Protein AF-A0A1H9DL88-F1 (afdb_monomer_lite)

Radius of gyration: 15.46 Å; chains: 1; bounding box: 32×17×44 Å

Foldseek 3Di:
DQDVVLLVVLVVLQVVLVVVLVVLPLPPDDDDPVVNVVSVVVNVVSVVSNVVSVVSVVVSVVVVD

pLDDT: mean 77.74, std 12.04, range [51.38, 91.12]

Sequence (65 aa):
MINYKYIGIAILLIVFGAFRLTKNKYYKRKEKDMLWAAESNVFWSYVVLIFFGILIIFYELKKFF

Organism: NCBI:txid1299341

Secondary structure (DSSP, 8-state):
---HHHHHHHHHHHHHHHHHHHH--TTS--S-HHHHHHHHHHHHHHHHHHHHHHHHHHHHHHTT-

Structure (mmCIF, N/CA/C/O backbone):
data_AF-A0A1H9DL88-F1
#
_entry.id   AF-A0A1H9DL88-F1
#
loop_
_atom_site.group_PDB
_atom_site.id
_atom_site.type_symbol
_atom_site.label_atom_id
_atom_site.label_alt_id
_atom_site.label_comp_id
_atom_site.label_asym_id
_atom_site.label_entity_id
_atom_site.label_seq_id
_atom_site.pdbx_PDB_ins_code
_atom_site.Cartn_x
_atom_site.Cartn_y
_atom_site.Cartn_z
_atom_site.occupancy
_atom_site.B_iso_or_equiv
_atom_site.auth_seq_id
_atom_site.auth_comp_id
_atom_site.auth_asym_id
_atom_site.auth_atom_id
_atom_site.pdbx_PDB_model_num
ATOM 1 N N . MET A 1 1 ? -16.655 0.007 17.634 1.00 66.19 1 MET A N 1
ATOM 2 C CA . MET A 1 1 ? -15.613 -0.878 18.204 1.00 66.19 1 MET A CA 1
ATOM 3 C C . MET A 1 1 ? -14.587 -1.146 17.115 1.00 66.19 1 MET A C 1
ATOM 5 O O . MET A 1 1 ? -14.974 -1.635 16.058 1.00 66.19 1 MET A O 1
ATOM 9 N N . ILE A 1 2 ? -13.335 -0.732 17.322 1.00 74.31 2 ILE A N 1
ATOM 10 C CA . ILE A 1 2 ? -12.270 -0.855 16.316 1.00 74.31 2 ILE A CA 1
ATOM 11 C C . ILE A 1 2 ? -11.950 -2.330 16.112 1.00 74.31 2 ILE A C 1
ATOM 13 O O . ILE A 1 2 ? -11.753 -3.066 17.082 1.00 74.31 2 ILE A O 1
ATOM 17 N N . ASN A 1 3 ? -11.880 -2.763 14.858 1.00 79.88 3 ASN A N 1
ATOM 18 C CA . ASN A 1 3 ? -11.503 -4.131 14.555 1.00 79.88 3 ASN A CA 1
ATOM 19 C C . ASN A 1 3 ? -10.028 -4.173 14.145 1.00 79.88 3 ASN A C 1
ATOM 21 O O . ASN A 1 3 ? -9.666 -4.061 12.973 1.00 79.88 3 ASN A O 1
ATOM 25 N N . TYR A 1 4 ? -9.166 -4.344 15.150 1.00 80.38 4 TYR A N 1
ATOM 26 C CA . TYR A 1 4 ? -7.705 -4.328 15.013 1.00 80.38 4 TYR A CA 1
ATOM 27 C C . TYR A 1 4 ? -7.168 -5.324 13.972 1.00 80.38 4 TYR A C 1
ATOM 29 O O . TYR A 1 4 ? -6.104 -5.094 13.399 1.00 80.38 4 TYR A O 1
ATOM 37 N N . LYS A 1 5 ? -7.920 -6.391 13.666 1.00 83.69 5 LYS A N 1
ATOM 38 C CA . LYS A 1 5 ? -7.586 -7.341 12.595 1.00 83.69 5 LYS A CA 1
ATOM 39 C C . LYS A 1 5 ? -7.524 -6.656 11.224 1.00 83.69 5 LYS A C 1
ATOM 41 O O . LYS A 1 5 ? -6.584 -6.900 10.474 1.00 83.69 5 LYS A O 1
ATOM 46 N N . TYR A 1 6 ? -8.470 -5.766 10.912 1.00 83.50 6 TYR A N 1
ATOM 47 C CA . TYR A 1 6 ? -8.499 -5.059 9.625 1.00 83.50 6 TYR A CA 1
ATOM 48 C C . TYR A 1 6 ? -7.421 -3.981 9.524 1.00 83.50 6 TYR A C 1
ATOM 50 O O . TYR A 1 6 ? -6.828 -3.822 8.461 1.00 83.50 6 TYR A O 1
ATOM 58 N N . ILE A 1 7 ? -7.098 -3.309 10.632 1.00 83.62 7 ILE A N 1
ATOM 59 C CA . ILE A 1 7 ? -5.976 -2.360 10.687 1.00 83.62 7 ILE A CA 1
ATOM 60 C C . ILE A 1 7 ? -4.647 -3.090 10.444 1.00 83.62 7 ILE A C 1
ATOM 62 O O . ILE A 1 7 ? -3.835 -2.632 9.644 1.00 83.62 7 ILE A O 1
ATOM 66 N N . GLY A 1 8 ? -4.445 -4.257 11.065 1.00 87.44 8 GLY A N 1
ATOM 67 C CA . GLY A 1 8 ? -3.253 -5.079 10.836 1.00 87.44 8 GLY A CA 1
ATOM 68 C C . GLY A 1 8 ? -3.110 -5.528 9.377 1.00 87.44 8 GLY A C 1
ATOM 69 O O . GLY A 1 8 ? -2.031 -5.412 8.797 1.00 87.44 8 GLY A O 1
ATOM 70 N N . ILE A 1 9 ? -4.209 -5.972 8.756 1.00 88.25 9 ILE A N 1
ATOM 71 C CA . ILE A 1 9 ? -4.237 -6.344 7.331 1.00 88.25 9 ILE A CA 1
ATOM 72 C C . ILE A 1 9 ? -3.930 -5.130 6.444 1.00 88.25 9 ILE A C 1
ATOM 74 O O . ILE A 1 9 ? -3.141 -5.238 5.507 1.00 88.25 9 ILE A O 1
ATOM 78 N N . ALA A 1 10 ? -4.499 -3.965 6.748 1.00 86.88 10 ALA A N 1
ATOM 79 C CA . ALA A 1 10 ? -4.267 -2.749 5.981 1.00 86.88 10 ALA A CA 1
ATOM 80 C C . ALA A 1 10 ? -2.806 -2.280 6.033 1.00 86.88 10 ALA A C 1
ATOM 82 O O . ALA A 1 10 ? -2.236 -1.926 5.001 1.00 86.88 10 ALA A O 1
ATOM 83 N N . ILE A 1 11 ? -2.173 -2.344 7.207 1.00 89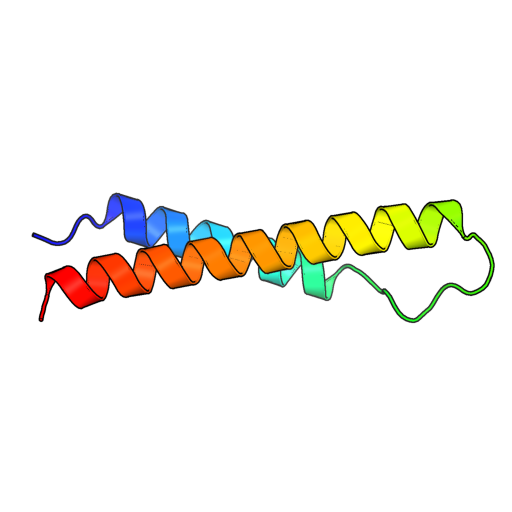.38 11 ILE A N 1
ATOM 84 C CA . ILE A 1 11 ? -0.746 -2.033 7.364 1.00 89.38 11 ILE A CA 1
ATOM 85 C C . ILE A 1 11 ? 0.104 -3.014 6.548 1.00 89.38 11 ILE A C 1
ATOM 87 O O . ILE A 1 11 ? 1.002 -2.583 5.824 1.00 89.38 11 ILE A O 1
ATOM 91 N N . LEU A 1 12 ? -0.202 -4.316 6.595 1.00 89.75 12 LEU A N 1
ATOM 92 C CA . LEU A 1 12 ? 0.497 -5.325 5.791 1.00 89.75 12 LEU A CA 1
ATOM 93 C C . LEU A 1 12 ? 0.392 -5.045 4.286 1.00 89.75 12 LEU A C 1
ATOM 95 O O . LEU A 1 12 ? 1.403 -5.114 3.588 1.00 89.75 12 LEU A O 1
ATOM 99 N N . LEU A 1 13 ? -0.795 -4.682 3.791 1.00 87.94 13 LEU A N 1
ATOM 100 C CA . LEU A 1 13 ? -1.011 -4.334 2.381 1.00 87.94 13 LEU A CA 1
ATOM 101 C C . LEU A 1 13 ? -0.164 -3.125 1.955 1.00 87.94 13 LEU A C 1
ATOM 103 O O . LEU A 1 13 ? 0.469 -3.159 0.898 1.00 87.94 13 LEU A O 1
ATOM 107 N N . ILE A 1 14 ? -0.098 -2.087 2.792 1.00 88.19 14 ILE A N 1
ATOM 108 C CA . ILE A 1 14 ? 0.684 -0.876 2.513 1.00 88.19 14 ILE A CA 1
ATOM 109 C C . ILE A 1 14 ? 2.185 -1.182 2.502 1.00 88.19 14 ILE A C 1
ATOM 111 O O . ILE A 1 14 ? 2.878 -0.804 1.557 1.00 88.19 14 ILE A O 1
ATOM 115 N N . VAL A 1 15 ? 2.691 -1.899 3.511 1.00 89.25 15 VAL A N 1
ATOM 116 C CA . VAL A 1 15 ? 4.120 -2.245 3.606 1.00 89.25 15 VAL A CA 1
ATOM 117 C C . VAL A 1 15 ? 4.545 -3.119 2.427 1.00 89.25 15 VAL A C 1
ATOM 119 O O . VAL A 1 15 ? 5.577 -2.861 1.805 1.00 89.25 15 VAL A O 1
ATOM 122 N N . PHE A 1 16 ? 3.741 -4.123 2.071 1.00 86.94 16 PHE A N 1
ATOM 123 C CA . PHE A 1 16 ? 4.063 -5.032 0.973 1.00 86.94 16 PHE A CA 1
ATOM 124 C C . PHE A 1 16 ? 4.027 -4.325 -0.389 1.00 86.94 16 PHE A C 1
ATOM 126 O O . PHE A 1 16 ? 4.931 -4.514 -1.209 1.00 86.94 16 PHE A O 1
ATOM 133 N N . GLY A 1 17 ? 3.027 -3.464 -0.612 1.00 83.88 17 GLY A N 1
ATOM 134 C CA . GLY A 1 17 ? 2.940 -2.627 -1.806 1.00 83.88 17 GLY A CA 1
ATOM 135 C C . GLY A 1 17 ? 4.135 -1.678 -1.929 1.00 83.88 17 GLY A C 1
ATOM 136 O O . GLY A 1 17 ? 4.802 -1.661 -2.963 1.00 83.88 17 GLY A O 1
ATOM 137 N N . ALA A 1 18 ? 4.476 -0.951 -0.862 1.00 82.81 18 ALA A N 1
ATOM 138 C CA . ALA A 1 18 ? 5.592 -0.002 -0.852 1.00 82.81 18 ALA A CA 1
ATOM 139 C C . ALA A 1 18 ? 6.957 -0.687 -1.060 1.00 82.81 18 ALA A C 1
ATOM 141 O O . ALA A 1 18 ? 7.800 -0.206 -1.826 1.00 82.81 18 ALA A O 1
ATOM 142 N N . PHE A 1 19 ? 7.171 -1.852 -0.440 1.00 85.31 19 PHE A N 1
ATOM 143 C CA . PHE A 1 19 ? 8.387 -2.647 -0.626 1.00 85.31 19 PHE A CA 1
ATOM 144 C C . PHE A 1 19 ? 8.550 -3.132 -2.073 1.00 85.31 19 PHE A C 1
ATOM 146 O O . PHE A 1 19 ? 9.646 -3.119 -2.636 1.00 85.31 19 PHE A O 1
ATOM 153 N N . ARG A 1 20 ? 7.457 -3.548 -2.718 1.00 79.38 20 ARG A N 1
ATOM 154 C CA . ARG A 1 20 ? 7.494 -3.971 -4.122 1.00 79.38 20 ARG A CA 1
ATOM 155 C C . ARG A 1 20 ? 7.699 -2.805 -5.080 1.00 79.38 20 ARG A C 1
ATOM 157 O O . ARG A 1 20 ? 8.455 -2.967 -6.035 1.00 79.38 20 ARG A O 1
ATOM 164 N N . LEU A 1 21 ? 7.098 -1.647 -4.809 1.00 76.62 21 LEU A N 1
ATOM 165 C CA . LEU A 1 21 ? 7.286 -0.428 -5.601 1.00 76.62 21 LEU A CA 1
ATOM 166 C C . LEU A 1 21 ? 8.741 0.048 -5.588 1.00 76.62 21 LEU A C 1
ATOM 168 O O . LEU A 1 21 ? 9.299 0.325 -6.644 1.00 76.62 21 LEU A O 1
ATOM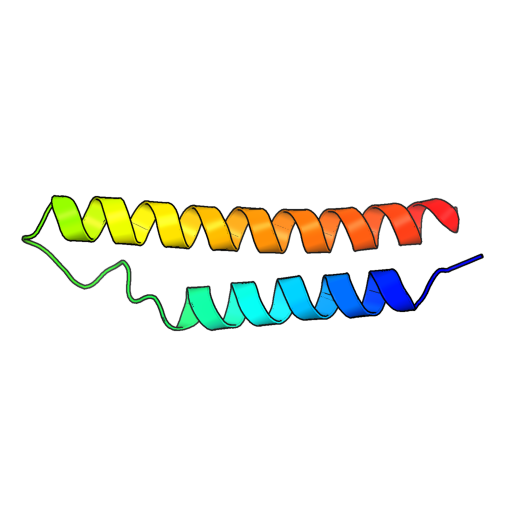 172 N N . THR A 1 22 ? 9.385 0.064 -4.420 1.00 73.19 22 THR A N 1
ATOM 173 C CA . THR A 1 22 ? 10.800 0.466 -4.288 1.00 73.19 22 THR A CA 1
ATOM 174 C C . THR A 1 22 ? 11.768 -0.487 -4.994 1.00 73.19 22 THR A C 1
ATOM 176 O O . THR A 1 22 ? 12.795 -0.051 -5.516 1.00 73.19 22 THR A O 1
ATOM 179 N N . LYS A 1 23 ? 11.445 -1.785 -5.074 1.00 70.44 23 LYS A N 1
ATOM 180 C CA . LYS A 1 23 ? 12.241 -2.763 -5.836 1.00 70.44 23 LYS A CA 1
ATOM 18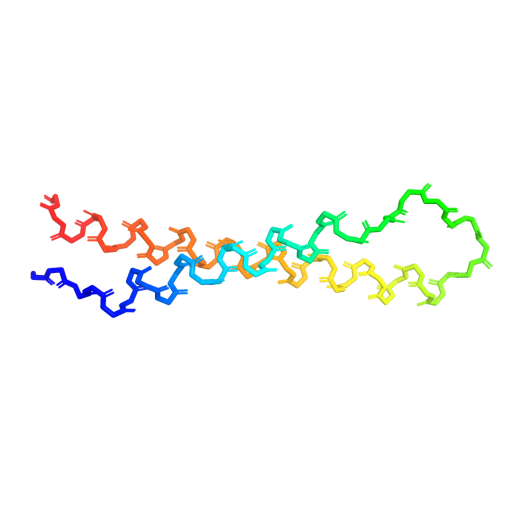1 C C . LYS A 1 23 ? 12.046 -2.679 -7.350 1.00 70.44 23 LYS A C 1
ATOM 183 O O . LYS A 1 23 ? 12.918 -3.135 -8.093 1.00 70.44 23 LYS A O 1
ATOM 188 N N . ASN A 1 24 ? 10.926 -2.134 -7.815 1.00 65.44 24 ASN A N 1
ATOM 189 C CA . ASN A 1 24 ? 10.591 -2.094 -9.230 1.00 65.44 24 ASN A CA 1
ATOM 190 C C . ASN A 1 24 ? 11.299 -0.894 -9.887 1.00 65.44 24 ASN A C 1
ATOM 192 O O . ASN A 1 24 ? 10.836 0.243 -9.833 1.00 65.44 24 ASN A O 1
ATOM 196 N N . LYS A 1 25 ? 12.474 -1.127 -10.485 1.00 58.78 25 LYS A N 1
ATOM 197 C CA . LYS A 1 25 ? 13.249 -0.105 -11.212 1.00 58.78 25 LYS A CA 1
ATOM 198 C C . LYS A 1 25 ? 12.595 0.213 -12.569 1.00 58.78 25 LYS A C 1
ATOM 200 O O . LYS A 1 25 ? 13.176 -0.087 -13.607 1.00 58.78 25 LYS A O 1
ATOM 205 N N . TYR A 1 26 ? 11.432 0.869 -12.551 1.00 55.56 26 TYR A N 1
ATOM 206 C CA . TYR A 1 26 ? 10.671 1.308 -13.738 1.00 55.56 26 TYR A CA 1
ATOM 207 C C . TYR A 1 26 ? 11.484 2.071 -14.777 1.00 55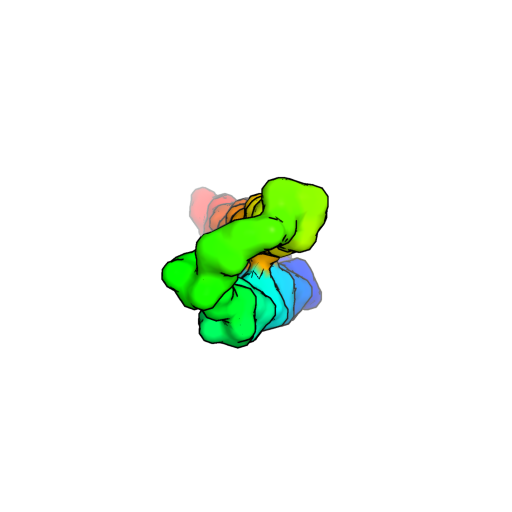.56 26 TYR A C 1
ATOM 209 O O . TYR A 1 26 ? 11.170 2.066 -15.960 1.00 55.56 26 TYR A O 1
ATOM 217 N N . TYR A 1 27 ? 12.523 2.766 -14.326 1.00 51.53 27 TYR A N 1
ATOM 218 C CA . TYR A 1 27 ? 13.141 3.824 -15.110 1.00 51.53 27 TYR A CA 1
ATOM 219 C C . TYR A 1 27 ? 14.350 3.400 -15.948 1.00 51.53 27 TYR A C 1
ATOM 221 O O . TYR A 1 27 ? 14.915 4.236 -16.648 1.00 51.53 27 TYR A O 1
ATOM 229 N N . LYS A 1 28 ? 14.800 2.137 -15.873 1.00 52.09 28 LYS A N 1
ATOM 230 C CA . LYS A 1 28 ? 16.099 1.740 -16.456 1.00 52.09 28 LYS A CA 1
ATOM 231 C C . LYS A 1 28 ? 16.057 0.867 -17.711 1.00 52.09 28 LYS A C 1
ATOM 233 O O . LYS A 1 28 ? 17.130 0.548 -18.214 1.00 52.09 28 LYS A O 1
ATOM 238 N N . ARG A 1 29 ? 14.891 0.493 -18.245 1.00 54.00 29 ARG A N 1
ATOM 239 C CA . ARG A 1 29 ? 14.814 -0.366 -19.442 1.00 54.00 29 ARG A CA 1
ATOM 240 C C . ARG A 1 29 ? 14.180 0.360 -20.623 1.00 54.00 29 ARG A C 1
ATOM 242 O O . ARG A 1 29 ? 12.965 0.461 -20.717 1.00 54.00 29 ARG A O 1
ATOM 249 N N . LYS A 1 30 ? 15.031 0.825 -21.539 1.00 51.38 30 LYS A N 1
ATOM 250 C CA . LYS A 1 30 ? 14.661 0.965 -22.951 1.00 51.38 30 LYS A CA 1
ATOM 251 C C . LYS A 1 30 ? 14.632 -0.457 -23.547 1.00 51.38 30 LYS A C 1
ATOM 253 O O . LYS A 1 30 ? 15.468 -1.265 -23.159 1.00 51.38 30 LYS A O 1
ATOM 258 N N . GLU A 1 31 ? 13.699 -0.738 -24.460 1.00 53.31 31 GLU A N 1
ATOM 259 C CA . GLU A 1 31 ? 13.788 -1.786 -25.511 1.00 53.31 31 GLU A CA 1
ATOM 260 C C . GLU A 1 31 ? 12.945 -3.081 -25.435 1.00 53.31 31 GLU A C 1
ATOM 262 O O . GLU A 1 31 ? 13.091 -3.905 -26.332 1.00 53.31 31 GLU A O 1
ATOM 267 N N . LYS A 1 32 ? 11.997 -3.296 -24.506 1.00 56.28 32 LYS A N 1
ATOM 268 C CA . LYS A 1 32 ? 11.031 -4.421 -24.664 1.00 56.28 32 LYS A CA 1
ATOM 269 C C . LYS A 1 32 ? 9.603 -4.048 -24.258 1.00 56.28 32 LYS A C 1
ATOM 271 O O . LYS A 1 32 ? 9.230 -4.207 -23.098 1.00 56.28 32 LYS A O 1
ATOM 276 N N . ASP A 1 33 ? 8.796 -3.617 -25.226 1.00 60.12 33 ASP A N 1
ATOM 277 C CA . ASP A 1 33 ? 7.422 -3.111 -25.042 1.00 60.12 33 ASP A CA 1
ATOM 278 C C . ASP A 1 33 ? 6.498 -4.058 -24.253 1.00 60.12 33 ASP A C 1
ATOM 280 O O . ASP A 1 33 ? 5.733 -3.617 -23.395 1.00 60.12 33 ASP A O 1
ATOM 284 N N . MET A 1 34 ? 6.619 -5.376 -24.451 1.00 63.31 34 MET A N 1
ATOM 285 C CA . MET A 1 34 ? 5.834 -6.368 -23.697 1.00 63.31 34 MET A CA 1
ATOM 286 C C . MET A 1 34 ? 6.227 -6.454 -22.213 1.00 63.31 34 MET A C 1
ATOM 288 O O . MET A 1 34 ? 5.372 -6.655 -21.352 1.00 63.31 34 MET A O 1
ATOM 292 N N . LEU A 1 35 ? 7.514 -6.283 -21.901 1.00 66.44 35 LEU A N 1
ATOM 293 C CA . LEU A 1 35 ? 8.024 -6.293 -20.526 1.00 66.44 35 LEU A CA 1
ATOM 294 C C . LEU A 1 35 ? 7.658 -4.998 -19.799 1.00 66.44 35 LEU A C 1
ATOM 296 O O . LEU A 1 35 ? 7.329 -5.040 -18.619 1.00 66.44 35 LEU A O 1
ATOM 300 N N . TRP A 1 36 ? 7.636 -3.873 -20.513 1.00 68.12 36 TRP A N 1
ATOM 301 C CA . TRP A 1 36 ? 7.208 -2.589 -19.968 1.00 68.12 36 TRP A CA 1
ATOM 302 C C . TRP A 1 36 ? 5.712 -2.566 -19.624 1.00 68.12 36 TRP A C 1
ATOM 304 O O . TRP A 1 36 ? 5.345 -2.122 -18.538 1.00 68.12 36 TRP A O 1
ATOM 314 N N . ALA A 1 37 ? 4.849 -3.097 -20.499 1.00 69.25 37 ALA A N 1
ATOM 315 C CA . ALA A 1 37 ? 3.412 -3.194 -20.232 1.00 69.25 37 ALA A CA 1
ATOM 316 C C . ALA A 1 37 ? 3.104 -4.126 -19.045 1.00 69.25 37 ALA A C 1
ATOM 318 O O . ALA A 1 37 ? 2.288 -3.795 -18.182 1.00 69.25 37 ALA A O 1
ATOM 319 N N . ALA A 1 38 ? 3.791 -5.271 -18.971 1.00 72.88 38 ALA A N 1
ATOM 320 C CA . ALA A 1 38 ? 3.653 -6.215 -17.866 1.00 72.88 38 ALA A CA 1
ATOM 321 C C . ALA A 1 38 ? 4.162 -5.634 -16.541 1.00 72.88 38 ALA A C 1
ATOM 323 O O . ALA A 1 38 ? 3.482 -5.761 -15.524 1.00 72.88 38 ALA A O 1
ATOM 324 N N . GLU A 1 39 ? 5.321 -4.967 -16.549 1.00 71.38 39 GLU A N 1
ATOM 325 C CA . GLU A 1 39 ? 5.815 -4.241 -15.383 1.00 71.38 39 GLU A CA 1
ATOM 326 C C . GLU A 1 39 ? 4.770 -3.183 -14.994 1.00 71.38 39 GLU A C 1
ATOM 328 O O . GLU A 1 39 ? 4.182 -3.316 -13.927 1.00 71.38 39 GLU A O 1
ATOM 333 N N . SER A 1 40 ? 4.406 -2.237 -15.868 1.00 74.12 40 SER A N 1
ATOM 334 C CA . SER A 1 40 ? 3.431 -1.166 -15.581 1.00 74.12 40 SER A CA 1
ATOM 335 C C . SER A 1 40 ? 2.147 -1.667 -14.910 1.00 74.12 40 SER A C 1
ATOM 337 O O . SER A 1 40 ? 1.765 -1.157 -13.854 1.00 74.12 40 SER A O 1
ATOM 339 N N . ASN A 1 41 ? 1.534 -2.732 -15.434 1.00 78.94 41 ASN A N 1
ATOM 340 C CA . ASN A 1 41 ? 0.363 -3.353 -14.810 1.00 78.94 41 ASN A CA 1
ATOM 341 C C . ASN A 1 41 ? 0.642 -3.833 -13.380 1.00 78.94 41 ASN A C 1
ATOM 343 O O . ASN A 1 41 ? -0.162 -3.601 -12.478 1.00 78.94 41 ASN A O 1
ATOM 347 N N . VAL A 1 42 ? 1.793 -4.457 -13.138 1.00 80.75 42 VAL A N 1
ATOM 348 C CA . VAL A 1 42 ? 2.235 -4.888 -11.806 1.00 80.75 42 VAL A CA 1
ATOM 349 C C . VAL A 1 42 ? 2.433 -3.690 -10.862 1.00 80.75 42 VAL A C 1
ATOM 351 O O . VAL A 1 42 ? 2.063 -3.779 -9.694 1.00 80.75 42 VAL A O 1
ATOM 354 N N . PHE A 1 43 ? 2.936 -2.542 -11.326 1.00 82.88 43 PHE A N 1
ATOM 355 C CA . PHE A 1 43 ? 2.997 -1.322 -10.500 1.00 82.88 43 PHE A CA 1
ATOM 356 C C . PHE A 1 43 ? 1.636 -0.758 -10.166 1.00 82.88 43 PHE A C 1
ATOM 358 O O . PHE A 1 43 ? 1.373 -0.509 -8.991 1.00 82.88 43 PHE A O 1
ATOM 365 N N . TRP A 1 44 ? 0.756 -0.624 -11.154 1.00 83.12 44 TRP A N 1
ATOM 366 C CA . TRP A 1 44 ? -0.611 -0.174 -10.912 1.00 83.12 44 TRP A CA 1
ATOM 367 C C . TRP A 1 44 ? -1.339 -1.101 -9.938 1.00 83.12 44 TRP A C 1
ATOM 369 O O . TRP A 1 44 ? -2.022 -0.621 -9.038 1.00 83.12 44 TRP A O 1
ATOM 379 N N . SER A 1 45 ? -1.094 -2.410 -10.023 1.00 84.94 45 SER A N 1
ATOM 380 C CA . SER A 1 45 ? -1.614 -3.395 -9.069 1.00 84.94 45 SER A CA 1
ATOM 381 C C . SER A 1 45 ? -1.172 -3.089 -7.633 1.00 84.94 45 SER A C 1
ATOM 383 O O . SER A 1 45 ? -1.991 -3.108 -6.716 1.00 84.94 45 SER A O 1
ATOM 385 N N . TYR A 1 46 ? 0.107 -2.756 -7.421 1.00 84.62 46 TYR A N 1
ATOM 386 C CA . TYR A 1 46 ? 0.621 -2.384 -6.098 1.00 84.62 46 TYR A CA 1
ATOM 387 C C . TYR A 1 46 ? 0.115 -1.021 -5.618 1.00 84.62 46 TYR A C 1
ATOM 389 O O . TYR A 1 46 ? -0.154 -0.865 -4.429 1.00 84.62 46 TYR A O 1
ATOM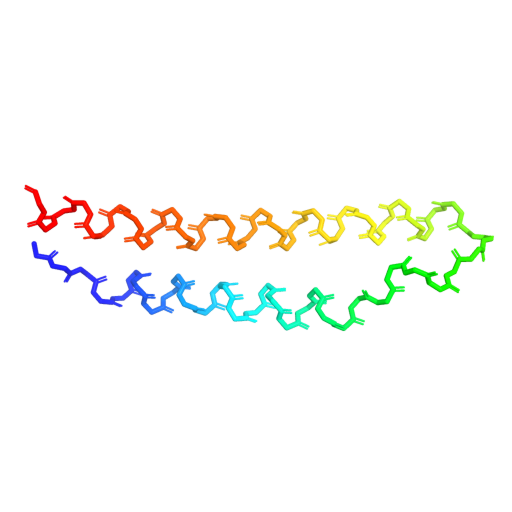 397 N N . VAL A 1 47 ? -0.056 -0.048 -6.515 1.00 86.56 47 VAL A N 1
ATOM 398 C CA . VAL A 1 47 ? -0.647 1.259 -6.184 1.00 86.56 47 VAL A CA 1
ATOM 399 C C . VAL A 1 47 ? -2.090 1.089 -5.709 1.00 86.56 47 VAL A C 1
ATOM 401 O O . VAL A 1 47 ? -2.460 1.624 -4.665 1.00 86.56 47 VAL A O 1
ATOM 404 N N . VAL A 1 48 ? -2.884 0.283 -6.418 1.00 89.50 48 VAL A N 1
ATOM 405 C CA . VAL A 1 48 ? -4.259 -0.053 -6.023 1.00 89.50 48 VAL A CA 1
ATOM 406 C C . VAL A 1 48 ? -4.273 -0.775 -4.671 1.00 89.50 48 VAL A C 1
ATOM 408 O O . VAL A 1 48 ? -5.085 -0.443 -3.810 1.00 89.50 48 VAL A O 1
ATOM 411 N N . LEU A 1 49 ? -3.336 -1.698 -4.433 1.00 87.81 49 LEU A N 1
ATOM 412 C CA . LEU A 1 49 ? -3.207 -2.412 -3.158 1.00 87.81 49 LEU A CA 1
ATOM 413 C C . LEU A 1 49 ? -2.977 -1.460 -1.968 1.00 87.81 49 LEU A C 1
ATOM 415 O O . LEU A 1 49 ? -3.627 -1.588 -0.929 1.00 87.81 49 LEU A O 1
ATOM 419 N N . ILE A 1 50 ? -2.078 -0.484 -2.129 1.00 89.06 50 ILE A N 1
ATOM 420 C CA . ILE A 1 50 ? -1.804 0.548 -1.117 1.00 89.06 50 ILE A CA 1
ATOM 421 C C . ILE A 1 50 ? -3.045 1.412 -0.896 1.00 89.06 50 ILE A C 1
ATOM 423 O O . ILE A 1 50 ? -3.403 1.688 0.249 1.00 89.06 50 ILE A O 1
ATOM 427 N N . PHE A 1 51 ? -3.727 1.801 -1.975 1.00 90.94 51 PHE A N 1
ATOM 428 C CA . PHE A 1 51 ? -4.942 2.607 -1.905 1.00 90.94 51 PHE A CA 1
ATOM 429 C C . PHE A 1 51 ? -6.052 1.908 -1.108 1.00 90.94 51 PHE A C 1
ATOM 431 O O . PHE A 1 51 ? -6.673 2.524 -0.243 1.00 90.94 51 PHE A O 1
ATOM 438 N N . PHE A 1 52 ? -6.245 0.602 -1.315 1.00 90.06 52 PHE A N 1
ATOM 439 C CA . PHE A 1 52 ? -7.175 -0.200 -0.516 1.00 90.06 52 PHE A CA 1
ATOM 440 C C . PHE A 1 52 ? -6.774 -0.278 0.959 1.00 90.06 52 PHE A C 1
ATOM 442 O O . PHE A 1 52 ? -7.635 -0.140 1.826 1.00 90.06 52 PHE A O 1
ATOM 449 N N . GLY A 1 53 ? -5.485 -0.449 1.266 1.00 88.25 53 GLY A N 1
ATOM 450 C CA . GLY A 1 53 ? -5.000 -0.400 2.648 1.00 88.25 53 GLY A CA 1
ATOM 451 C C . GLY A 1 53 ? -5.326 0.937 3.327 1.00 88.25 53 GLY A C 1
ATOM 452 O O . GLY A 1 53 ? -5.868 0.960 4.431 1.00 88.25 53 GLY A O 1
ATOM 453 N N . ILE A 1 54 ? -5.086 2.057 2.639 1.00 90.25 54 ILE A N 1
ATOM 454 C CA . ILE A 1 54 ? -5.410 3.399 3.148 1.00 90.25 54 ILE A CA 1
ATOM 455 C C . ILE A 1 54 ? -6.921 3.561 3.352 1.00 90.25 54 ILE A C 1
ATOM 457 O O . ILE A 1 54 ? -7.339 4.066 4.392 1.00 90.25 54 ILE A O 1
ATOM 461 N N . LEU A 1 55 ? -7.747 3.098 2.409 1.00 91.12 55 LEU A N 1
ATOM 462 C CA . LEU A 1 55 ? -9.208 3.135 2.526 1.00 91.12 55 LEU A CA 1
ATOM 463 C C . LEU A 1 55 ? -9.719 2.354 3.739 1.00 91.12 55 LEU A C 1
ATOM 465 O O . LEU A 1 55 ? -10.609 2.835 4.437 1.00 91.12 55 LEU A O 1
ATOM 469 N N . ILE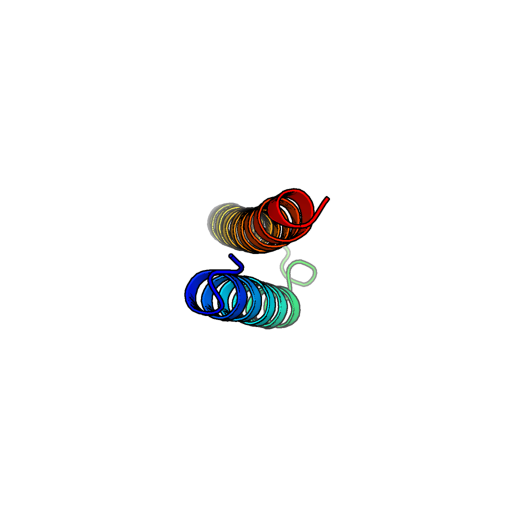 A 1 56 ? -9.156 1.176 4.014 1.00 88.56 56 ILE A N 1
ATOM 470 C CA . ILE A 1 56 ? -9.527 0.369 5.184 1.00 88.56 56 ILE A CA 1
ATOM 471 C C . ILE A 1 56 ? -9.171 1.111 6.477 1.00 88.56 56 ILE A C 1
ATOM 473 O O . ILE A 1 56 ? -9.994 1.169 7.390 1.00 88.56 56 ILE A O 1
ATOM 477 N N . ILE A 1 57 ? -7.986 1.727 6.545 1.00 87.25 57 ILE A N 1
ATOM 478 C CA . ILE A 1 57 ? -7.580 2.551 7.695 1.00 87.25 57 ILE A CA 1
ATOM 479 C C . ILE A 1 57 ? -8.531 3.737 7.856 1.00 87.25 57 ILE A C 1
ATOM 481 O O . ILE A 1 57 ? -9.020 3.982 8.954 1.00 87.25 57 ILE A O 1
ATOM 485 N N . PHE A 1 58 ? -8.839 4.443 6.768 1.00 89.38 58 PHE A N 1
ATOM 486 C CA . PHE A 1 58 ? -9.750 5.583 6.787 1.00 89.38 58 PHE A CA 1
ATOM 487 C C . PHE A 1 58 ? -11.158 5.183 7.239 1.00 89.38 58 PHE A C 1
ATOM 489 O O . PHE A 1 58 ? -11.778 5.887 8.030 1.00 89.38 58 PHE A O 1
ATOM 496 N N . TYR A 1 59 ? -11.656 4.032 6.789 1.00 89.00 59 TYR A N 1
ATOM 497 C CA . TYR A 1 59 ? -12.953 3.502 7.192 1.00 89.00 59 TYR A CA 1
ATOM 498 C C . TYR A 1 59 ? -12.993 3.118 8.678 1.00 89.00 59 TYR A C 1
ATOM 500 O O . TYR A 1 59 ? -13.947 3.462 9.375 1.00 89.00 59 TYR A O 1
ATOM 508 N N . GLU A 1 60 ? -11.956 2.448 9.187 1.00 84.06 60 GLU A N 1
ATOM 509 C CA . GLU A 1 60 ? -11.862 2.109 10.612 1.00 84.06 60 GLU A CA 1
ATOM 510 C C . GLU A 1 60 ? -11.670 3.354 11.495 1.00 84.06 60 GLU A C 1
ATOM 512 O O . GLU A 1 60 ? -12.245 3.412 12.580 1.00 84.06 60 GLU A O 1
ATOM 517 N N . LEU A 1 61 ? -10.952 4.382 11.026 1.00 83.94 61 LEU A N 1
ATOM 518 C CA . LEU A 1 61 ? -10.852 5.679 11.709 1.00 83.94 61 LEU A CA 1
ATOM 519 C C . LEU A 1 61 ? -12.182 6.437 11.691 1.00 83.94 61 LEU A C 1
ATOM 521 O O . LEU A 1 61 ? -12.576 7.004 12.703 1.00 83.94 61 LEU A O 1
ATOM 525 N N . LYS A 1 62 ? -12.916 6.409 10.573 1.00 84.56 62 LYS A N 1
ATOM 526 C CA . LYS A 1 62 ? -14.238 7.036 10.473 1.00 84.56 62 LYS A CA 1
ATOM 527 C C . LYS A 1 62 ? -15.260 6.379 11.399 1.00 84.56 62 LYS A C 1
ATOM 529 O O . LYS A 1 62 ? -16.150 7.058 11.868 1.00 84.56 62 LYS A O 1
ATOM 534 N N . LYS A 1 63 ? -15.137 5.088 11.722 1.00 79.06 63 LYS A N 1
ATOM 535 C CA . LYS A 1 63 ? -15.993 4.447 12.743 1.00 79.06 63 LYS A CA 1
ATOM 536 C C . LYS A 1 63 ? -15.805 5.010 14.156 1.00 79.06 63 LYS A C 1
ATOM 538 O O . LYS A 1 63 ? -16.589 4.665 15.039 1.00 79.06 63 LYS A O 1
ATOM 543 N N . PHE A 1 64 ? -14.735 5.764 14.394 1.00 67.75 64 PHE A N 1
ATOM 544 C CA . PHE A 1 64 ? -14.439 6.376 15.685 1.00 67.75 64 PHE A CA 1
ATOM 545 C C . PHE A 1 64 ? -15.046 7.781 15.834 1.00 67.75 64 PHE A C 1
ATOM 547 O O . PHE A 1 64 ? -15.238 8.219 16.964 1.00 67.75 64 PHE A O 1
ATOM 554 N N . PHE A 1 65 ? -15.339 8.460 14.720 1.00 59.50 65 PHE A N 1
ATOM 555 C CA . PHE A 1 65 ? -15.877 9.823 14.662 1.00 59.50 65 PHE A CA 1
ATOM 556 C C . PHE A 1 65 ? -17.359 9.810 14.276 1.00 59.50 65 PHE A C 1
ATOM 558 O O . PHE A 1 65 ? -18.117 10.612 14.858 1.00 59.50 65 PHE A O 1
#